Protein AF-A0A517U6S7-F1 (afdb_monomer_lite)

pLDDT: mean 76.25, std 18.67, range [36.22, 93.25]

Organism: NCBI:txid2528024

Structure (mmCIF, N/CA/C/O backbone):
data_AF-A0A517U6S7-F1
#
_entry.id   AF-A0A517U6S7-F1
#
loop_
_atom_site.group_PDB
_atom_site.id
_atom_site.type_symbol
_atom_site.label_atom_id
_atom_site.label_alt_id
_atom_site.label_comp_id
_atom_site.label_asym_id
_atom_site.label_entity_id
_atom_site.label_seq_id
_atom_site.pdbx_PDB_ins_code
_atom_site.Cartn_x
_atom_site.Cartn_y
_atom_site.Cartn_z
_atom_site.occupancy
_atom_site.B_iso_or_equiv
_atom_site.auth_seq_id
_atom_site.auth_comp_id
_atom_site.auth_asym_id
_atom_site.auth_atom_id
_atom_site.pdbx_PDB_model_num
ATOM 1 N N . MET A 1 1 ? -25.227 -1.853 17.914 1.00 43.53 1 MET A N 1
ATOM 2 C CA . MET A 1 1 ? -24.739 -0.882 18.922 1.00 43.53 1 MET A CA 1
ATOM 3 C C . MET A 1 1 ? -23.913 0.174 18.191 1.00 43.53 1 MET A C 1
ATOM 5 O O . MET A 1 1 ? -23.028 -0.204 17.436 1.00 43.53 1 MET A O 1
ATOM 9 N N . THR A 1 2 ? -24.252 1.458 18.320 1.00 36.22 2 THR A N 1
ATOM 10 C CA . THR A 1 2 ? -23.708 2.556 17.492 1.00 36.22 2 THR A CA 1
ATOM 11 C C . THR A 1 2 ? -22.605 3.295 18.246 1.00 36.22 2 THR A C 1
ATOM 13 O O . THR A 1 2 ? -22.836 3.708 19.380 1.00 36.22 2 THR A O 1
ATOM 16 N N . ILE A 1 3 ? -21.422 3.465 17.646 1.00 47.25 3 ILE A N 1
ATOM 17 C CA . ILE A 1 3 ? -20.273 4.115 18.299 1.00 47.25 3 ILE A CA 1
ATOM 18 C C . ILE A 1 3 ? -19.782 5.286 17.424 1.00 47.25 3 ILE A C 1
ATOM 20 O O . ILE A 1 3 ? -19.238 5.048 16.344 1.00 47.25 3 ILE A O 1
ATOM 24 N N . PRO A 1 4 ? -19.981 6.548 17.843 1.00 40.59 4 PRO A N 1
ATOM 25 C CA . PRO A 1 4 ? -19.589 7.716 17.057 1.00 40.59 4 PRO A CA 1
ATOM 26 C C . PRO A 1 4 ? -18.110 8.091 17.263 1.00 40.59 4 PRO A C 1
ATOM 28 O O . PRO A 1 4 ? -17.793 8.825 18.183 1.00 40.59 4 PRO A O 1
ATOM 31 N N . LEU A 1 5 ? -17.207 7.666 16.372 1.00 44.50 5 LEU A N 1
ATOM 32 C CA . LEU A 1 5 ? -15.762 7.943 16.468 1.00 44.50 5 LEU A CA 1
ATOM 33 C C . LEU A 1 5 ? -15.424 9.454 16.408 1.00 44.50 5 LEU A C 1
ATOM 35 O O . LEU A 1 5 ? -15.630 10.092 15.371 1.00 44.50 5 LEU A O 1
ATOM 39 N N . ARG A 1 6 ? -14.828 10.026 17.466 1.00 43.41 6 ARG A N 1
ATOM 40 C CA . ARG A 1 6 ? -14.169 11.351 17.441 1.00 43.41 6 ARG A CA 1
ATOM 41 C C . ARG A 1 6 ? -12.642 11.202 17.442 1.00 43.41 6 ARG A C 1
ATOM 43 O O . ARG A 1 6 ? -12.056 10.702 18.396 1.00 43.41 6 ARG A O 1
ATOM 50 N N . LEU A 1 7 ? -11.981 11.676 16.383 1.00 46.31 7 LEU A N 1
ATOM 51 C CA . LEU A 1 7 ? -10.516 11.685 16.271 1.00 46.31 7 LEU A CA 1
ATOM 52 C C . LEU A 1 7 ? -9.913 12.749 17.218 1.00 46.31 7 LEU A C 1
ATOM 54 O O . LEU A 1 7 ? -10.11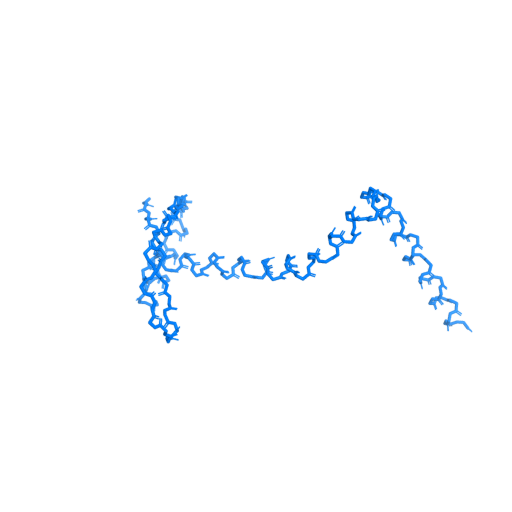9 13.944 17.008 1.00 46.31 7 LEU A O 1
ATOM 58 N N . ILE A 1 8 ? -9.164 12.326 18.244 1.00 45.84 8 ILE A N 1
ATOM 59 C CA . ILE A 1 8 ? -8.378 13.201 19.134 1.00 45.84 8 ILE A CA 1
ATOM 60 C C . ILE A 1 8 ? -6.917 13.161 18.662 1.00 45.84 8 ILE A C 1
ATOM 62 O O . ILE A 1 8 ? -6.299 12.098 18.643 1.00 45.84 8 ILE A O 1
ATOM 66 N N . LYS A 1 9 ? -6.377 14.311 18.239 1.00 49.16 9 LYS A N 1
ATOM 67 C CA . LYS A 1 9 ? -4.979 14.462 17.797 1.00 49.16 9 LYS A CA 1
ATOM 68 C C . LYS A 1 9 ? -4.035 14.199 18.985 1.00 49.16 9 LYS A C 1
ATOM 70 O O . LYS A 1 9 ? -4.207 14.795 20.043 1.00 49.16 9 LYS A O 1
ATOM 75 N N . LEU A 1 10 ? -3.053 13.309 18.810 1.00 43.12 10 LEU A N 1
ATOM 76 C CA . LEU A 1 10 ? -1.933 13.114 19.737 1.00 43.12 10 LEU A CA 1
ATOM 77 C C . LEU A 1 10 ? -0.914 14.235 19.504 1.00 43.12 10 LEU A C 1
ATOM 79 O O . LEU A 1 10 ? -0.160 14.201 18.532 1.00 43.12 10 LEU A O 1
ATOM 83 N N . ASP A 1 11 ? -0.914 15.232 20.385 1.00 41.47 11 ASP A N 1
ATOM 84 C CA . ASP A 1 11 ? 0.032 16.346 20.351 1.00 41.47 11 ASP A CA 1
ATOM 85 C C . ASP A 1 11 ? 1.460 15.854 20.644 1.00 41.47 11 ASP A C 1
ATOM 87 O O . ASP A 1 11 ? 1.805 15.512 21.775 1.00 41.47 11 ASP A O 1
ATOM 91 N N . HIS A 1 12 ? 2.317 15.842 19.622 1.00 41.69 12 HIS A N 1
ATOM 92 C CA . HIS A 1 12 ? 3.759 16.027 19.803 1.00 41.69 12 HIS A CA 1
ATOM 93 C C . HIS A 1 12 ? 4.037 17.510 19.569 1.00 41.69 12 HIS A C 1
ATOM 95 O O . HIS A 1 12 ? 3.753 18.041 18.499 1.00 41.69 12 HIS A O 1
ATOM 101 N N . GLY A 1 13 ? 4.463 18.185 20.635 1.00 43.69 13 GLY A N 1
ATOM 102 C CA . GLY A 1 13 ? 4.293 19.622 20.794 1.00 43.69 13 GLY A CA 1
ATOM 103 C C . GLY A 1 13 ? 5.150 20.539 19.920 1.00 43.69 13 GLY A C 1
ATOM 104 O O . GLY A 1 13 ? 5.969 20.118 19.109 1.00 43.69 13 GLY A O 1
ATOM 105 N N . PHE A 1 14 ? 4.983 21.824 20.259 1.00 40.50 14 PHE A N 1
ATOM 106 C CA . PHE A 1 14 ? 5.791 23.001 19.920 1.00 40.50 14 PHE A CA 1
ATOM 107 C C . PHE A 1 14 ? 5.269 23.879 18.767 1.00 40.50 14 PHE A C 1
ATOM 109 O O . PHE A 1 14 ? 5.511 23.620 17.595 1.00 40.50 14 PHE A O 1
ATOM 116 N N . GLY A 1 15 ? 4.625 25.002 19.121 1.00 36.78 15 GLY A N 1
ATOM 117 C CA . GLY A 1 15 ? 4.441 26.136 18.205 1.00 36.78 15 GLY A CA 1
ATOM 118 C C . GLY A 1 15 ? 3.125 26.888 18.376 1.00 36.78 15 GLY A C 1
ATOM 119 O O . GLY A 1 15 ? 2.088 26.469 17.881 1.00 36.78 15 GLY A O 1
ATOM 120 N N . ARG A 1 16 ? 3.181 28.041 19.052 1.00 45.75 16 ARG A N 1
ATOM 121 C CA . ARG A 1 16 ? 2.099 29.032 19.133 1.00 45.75 16 ARG A CA 1
ATOM 122 C C . ARG A 1 16 ? 1.598 29.402 17.732 1.00 45.75 16 ARG A C 1
ATOM 124 O O . ARG A 1 16 ? 2.355 29.936 16.931 1.00 45.75 16 ARG A O 1
ATOM 131 N N . GLY A 1 17 ? 0.312 29.185 17.489 1.00 36.28 17 GLY A N 1
ATOM 132 C CA . GLY A 1 17 ? -0.369 29.594 16.269 1.00 36.28 17 GLY A CA 1
ATOM 133 C C . GLY A 1 17 ? -1.838 29.229 16.367 1.00 36.28 17 GLY A C 1
ATOM 134 O O . GLY A 1 17 ? -2.242 28.145 15.967 1.00 36.28 17 GLY A O 1
ATOM 135 N N . VAL A 1 18 ? -2.624 30.129 16.955 1.00 44.84 18 VAL A N 1
ATOM 136 C CA . VAL A 1 18 ? -4.085 30.055 17.022 1.00 44.84 18 VAL A CA 1
ATOM 137 C C . VAL A 1 18 ? -4.608 30.167 15.592 1.00 44.84 18 VAL A C 1
ATOM 139 O O . VAL A 1 18 ? -4.903 31.263 15.130 1.00 44.84 18 VAL A O 1
ATOM 142 N N . ASN A 1 19 ? -4.650 29.059 14.850 1.00 40.12 19 ASN A N 1
ATOM 143 C CA . ASN A 1 19 ? -5.283 29.043 13.543 1.00 40.12 19 ASN A CA 1
ATOM 144 C C . ASN A 1 19 ? -6.646 28.380 13.668 1.00 40.12 19 ASN A C 1
ATOM 146 O O . ASN A 1 19 ? -6.792 27.166 13.796 1.00 40.12 19 ASN A O 1
ATOM 150 N N . LEU A 1 20 ? -7.635 29.267 13.675 1.00 49.41 20 LEU A N 1
ATOM 151 C CA . LEU A 1 20 ? -9.071 29.074 13.733 1.00 49.41 20 LEU A CA 1
ATOM 152 C C . LEU A 1 20 ? -9.589 28.394 12.448 1.00 49.41 20 LEU A C 1
ATOM 154 O O . LEU A 1 20 ? -10.565 28.831 11.848 1.00 49.41 20 LEU A O 1
ATOM 158 N N . MET A 1 21 ? -8.927 27.334 11.987 1.00 37.19 21 MET A N 1
ATOM 159 C CA . MET A 1 21 ? -9.430 26.481 10.924 1.00 37.19 21 MET A CA 1
ATOM 160 C C . MET A 1 21 ? -10.180 25.339 11.582 1.00 37.19 21 MET A C 1
ATOM 162 O O . MET A 1 21 ? -9.626 24.330 12.002 1.00 37.19 21 MET A O 1
ATOM 166 N N . LYS A 1 22 ? -11.484 25.566 11.691 1.00 44.41 22 LYS A N 1
ATOM 167 C CA . LYS A 1 22 ? -12.537 24.576 11.873 1.00 44.41 22 LYS A CA 1
ATOM 168 C C . LYS A 1 22 ? -12.410 23.533 10.750 1.00 44.41 22 LYS A C 1
ATOM 170 O O . LYS A 1 22 ? -13.161 23.579 9.779 1.00 44.41 22 LYS A O 1
ATOM 175 N N . GLU A 1 23 ? -11.417 22.644 10.851 1.00 50.38 23 GLU A N 1
ATOM 176 C CA . GLU A 1 23 ? -11.358 21.385 10.111 1.00 50.38 23 GLU A CA 1
ATOM 177 C C . GLU A 1 23 ? -12.731 20.750 10.316 1.00 50.38 23 GLU A C 1
ATOM 179 O O . GLU A 1 23 ? -13.137 20.463 11.444 1.00 50.38 23 GLU A O 1
ATOM 184 N N . ARG A 1 24 ? -13.522 20.661 9.243 1.00 51.03 24 ARG A N 1
ATOM 185 C CA . ARG A 1 24 ? -14.831 20.013 9.281 1.00 51.03 24 ARG A CA 1
ATOM 186 C C . ARG A 1 24 ? -14.589 18.592 9.777 1.00 51.03 24 ARG A C 1
ATOM 188 O O . ARG A 1 24 ? -14.068 17.778 9.022 1.00 51.03 24 ARG A O 1
ATOM 195 N N . ALA A 1 25 ? -14.909 18.320 11.040 1.00 56.09 25 ALA A N 1
ATOM 196 C CA . ALA A 1 25 ? -14.813 16.988 11.610 1.00 56.09 25 ALA A CA 1
ATOM 197 C C . ALA A 1 25 ? -15.716 16.067 10.781 1.00 56.09 25 ALA A C 1
ATOM 199 O O . ALA A 1 25 ? -16.940 16.113 10.900 1.00 56.09 25 ALA A O 1
ATOM 200 N N . MET A 1 26 ? -15.116 15.305 9.868 1.00 62.12 26 MET A N 1
ATOM 201 C CA . MET A 1 26 ? -15.836 14.328 9.067 1.00 62.12 26 MET A CA 1
ATOM 202 C C . MET A 1 26 ? -16.145 13.140 9.974 1.00 62.12 26 MET A C 1
ATOM 204 O O . MET A 1 26 ? -15.252 12.385 10.348 1.00 62.12 26 MET A O 1
ATOM 208 N N . SER A 1 27 ? -17.407 13.013 10.381 1.00 65.88 27 SER A N 1
ATOM 209 C CA . SER A 1 27 ? -17.892 11.850 11.119 1.00 65.88 27 SER A CA 1
ATOM 210 C C . SER A 1 27 ? -18.174 10.716 10.138 1.00 65.88 27 SER A C 1
ATOM 212 O O . SER A 1 27 ? -19.001 10.877 9.240 1.00 65.88 27 SER A O 1
ATOM 214 N N . ILE A 1 28 ? -17.516 9.573 10.319 1.00 71.25 28 ILE A N 1
ATOM 215 C CA . ILE A 1 28 ? -17.774 8.358 9.540 1.00 71.25 28 ILE A CA 1
ATOM 216 C C . ILE A 1 28 ? -18.608 7.418 10.407 1.00 71.25 28 ILE A C 1
ATOM 218 O O . ILE A 1 28 ? -18.227 7.103 11.534 1.00 71.25 28 ILE A O 1
ATOM 222 N N . HIS A 1 29 ? -19.755 6.987 9.885 1.00 76.81 29 HIS A N 1
ATOM 223 C CA . HIS A 1 29 ? -20.573 5.966 10.527 1.00 76.81 29 HIS A CA 1
ATOM 224 C C . HIS A 1 29 ? -20.107 4.589 10.054 1.00 76.81 29 HIS A C 1
ATOM 226 O O . HIS A 1 29 ? -20.120 4.314 8.855 1.00 76.81 29 HIS A O 1
ATOM 232 N N . VAL A 1 30 ? -19.690 3.734 10.987 1.00 76.31 30 VAL A N 1
ATOM 233 C CA . VAL A 1 30 ? -19.231 2.373 10.692 1.00 76.31 30 VAL A CA 1
ATOM 234 C C . VAL A 1 30 ? -20.133 1.392 11.422 1.00 76.31 30 VAL A C 1
ATOM 236 O O . VAL A 1 30 ? -20.206 1.396 12.650 1.00 76.31 30 VAL A O 1
ATOM 239 N N . GLU A 1 31 ? -20.824 0.546 10.665 1.00 81.94 31 GLU A N 1
ATOM 240 C CA . GLU A 1 31 ? -21.580 -0.566 11.231 1.00 81.94 31 GLU A CA 1
ATOM 241 C C . GLU A 1 31 ? -20.629 -1.729 11.499 1.00 81.94 31 GLU A C 1
ATOM 243 O O . GLU A 1 31 ? -20.057 -2.320 10.584 1.00 81.94 31 GLU A O 1
ATOM 248 N N . ILE A 1 32 ? -20.423 -2.027 12.780 1.00 79.69 32 ILE A N 1
ATOM 249 C CA . ILE A 1 32 ? -19.543 -3.105 13.223 1.00 79.69 32 ILE A CA 1
ATOM 250 C C . ILE A 1 32 ? -20.421 -4.304 13.599 1.00 79.69 32 ILE A C 1
ATOM 252 O O . ILE A 1 32 ? -21.263 -4.167 14.492 1.00 79.69 32 ILE A O 1
ATOM 256 N N . PRO A 1 33 ? -20.231 -5.481 12.971 1.00 88.19 33 PRO A N 1
ATOM 257 C CA . PRO A 1 33 ? -20.923 -6.700 13.369 1.00 88.19 33 PRO A CA 1
ATOM 258 C C . PRO A 1 33 ? -20.690 -7.020 14.848 1.00 88.19 33 PRO A C 1
ATOM 260 O O . PRO A 1 33 ? -19.581 -6.867 15.360 1.00 88.19 33 PRO A O 1
ATOM 263 N N . GLU A 1 34 ? -21.716 -7.527 15.524 1.00 82.19 34 GLU A N 1
ATOM 264 C CA . GLU A 1 34 ? -21.714 -7.842 16.960 1.00 82.19 34 GLU A CA 1
ATOM 265 C C . GLU A 1 34 ? -20.485 -8.640 17.457 1.00 82.19 34 GLU A C 1
ATOM 267 O O . GLU A 1 34 ? -19.839 -8.192 18.408 1.00 82.19 34 GLU A O 1
ATOM 272 N N . PRO A 1 35 ? -20.025 -9.717 16.780 1.00 85.12 35 PRO A N 1
ATOM 273 C CA . PRO A 1 35 ? -18.821 -10.440 17.209 1.00 85.12 35 PRO A CA 1
ATOM 274 C C . PRO A 1 35 ? -17.525 -9.619 17.106 1.00 85.12 35 PRO A C 1
ATOM 276 O O . PRO A 1 35 ? -16.537 -9.928 17.775 1.00 85.12 35 PRO A O 1
ATOM 279 N N . LEU A 1 36 ? -17.485 -8.587 16.258 1.00 86.12 36 LEU A N 1
ATOM 280 C CA . LEU A 1 36 ? -16.351 -7.668 16.158 1.00 86.12 36 LEU A CA 1
ATOM 281 C C . LEU A 1 36 ? -16.462 -6.546 17.202 1.00 86.12 36 LEU A C 1
ATOM 283 O O . LEU A 1 36 ? -15.445 -6.148 17.769 1.00 86.12 36 LEU A O 1
ATOM 287 N N . ALA A 1 37 ? -17.680 -6.102 17.526 1.00 87.06 37 ALA A N 1
ATOM 288 C CA . ALA A 1 37 ? -17.929 -5.116 18.576 1.00 87.06 37 ALA A CA 1
ATOM 289 C C . ALA A 1 37 ? -17.453 -5.613 19.953 1.00 87.06 37 ALA A C 1
ATOM 291 O O . ALA A 1 37 ? -16.798 -4.867 20.681 1.00 87.06 37 ALA A O 1
ATOM 292 N N . GLU A 1 38 ? -17.675 -6.891 20.276 1.00 89.31 38 GLU A N 1
ATOM 293 C CA . GLU A 1 38 ? -17.151 -7.497 21.508 1.00 89.31 38 GLU A CA 1
ATOM 294 C C . GLU A 1 38 ? -15.619 -7.480 21.569 1.00 89.31 38 GLU A C 1
ATOM 296 O O . GLU A 1 38 ? -15.030 -7.189 22.612 1.00 89.31 38 GLU A O 1
ATOM 301 N N . LYS A 1 39 ? -14.953 -7.768 20.444 1.00 87.75 39 LYS A N 1
ATOM 302 C CA . LYS A 1 39 ? -13.485 -7.748 20.359 1.00 87.75 39 LYS A CA 1
ATOM 303 C C . LYS A 1 39 ? -12.939 -6.339 20.561 1.00 87.75 39 LYS A C 1
ATOM 305 O O . LYS A 1 39 ? -11.968 -6.171 21.295 1.00 87.75 39 LYS A O 1
ATOM 310 N N . VAL A 1 40 ? -13.583 -5.339 19.960 1.00 88.81 40 VAL A N 1
ATOM 311 C CA . VAL A 1 40 ? -13.227 -3.926 20.144 1.00 88.81 40 VAL A CA 1
ATOM 312 C C . VAL A 1 40 ? -13.427 -3.506 21.600 1.00 88.81 40 VAL A C 1
ATOM 314 O O . VAL A 1 40 ? -12.534 -2.887 22.170 1.00 88.81 40 VAL A O 1
ATOM 317 N N . ALA A 1 41 ? -14.542 -3.885 22.231 1.00 88.75 41 ALA A N 1
ATOM 318 C CA . ALA A 1 41 ? -14.813 -3.562 23.632 1.00 88.75 41 ALA A CA 1
ATOM 319 C C . ALA A 1 41 ? -13.776 -4.183 24.585 1.00 88.75 41 ALA A C 1
ATOM 321 O O . ALA A 1 41 ? -13.256 -3.497 25.466 1.00 88.75 41 ALA A O 1
ATOM 322 N N . ARG A 1 42 ? -13.406 -5.454 24.373 1.00 90.44 42 ARG A N 1
ATOM 323 C CA . ARG A 1 42 ? -12.347 -6.118 25.153 1.00 90.44 42 ARG A CA 1
ATOM 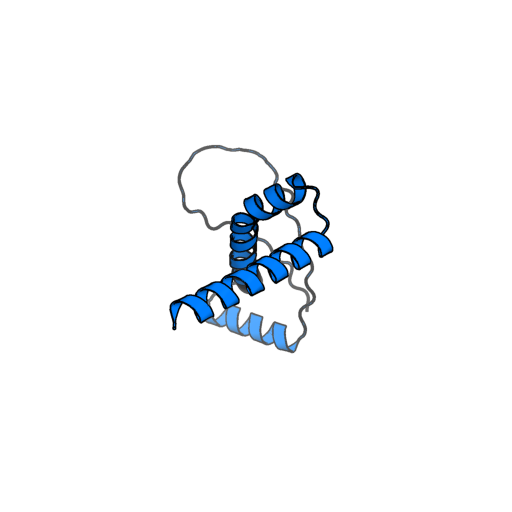324 C C . ARG A 1 42 ? -10.985 -5.460 24.944 1.00 90.44 42 ARG A C 1
ATOM 326 O O . ARG A 1 42 ? -10.264 -5.238 25.913 1.00 90.44 42 ARG A O 1
ATOM 333 N N . ALA A 1 43 ? -10.642 -5.120 23.702 1.00 86.81 43 ALA A N 1
ATOM 334 C CA . ALA A 1 43 ? -9.395 -4.428 23.389 1.00 86.81 43 ALA A CA 1
ATOM 335 C C . ALA A 1 43 ? -9.340 -3.046 24.062 1.00 86.81 43 ALA A C 1
ATOM 337 O O . ALA A 1 43 ? -8.363 -2.743 24.745 1.00 86.81 43 ALA A O 1
ATOM 338 N N . ALA A 1 44 ? -10.418 -2.268 23.967 1.00 91.38 44 ALA A N 1
ATOM 339 C CA . ALA A 1 44 ? -10.571 -0.973 24.626 1.00 91.38 44 ALA A CA 1
ATOM 340 C C . ALA A 1 44 ? -10.377 -1.075 26.144 1.00 91.38 44 ALA A C 1
ATOM 342 O O . ALA A 1 44 ? -9.567 -0.344 26.715 1.00 91.38 44 ALA A O 1
ATOM 343 N N . GLN A 1 45 ? -11.028 -2.053 26.779 1.00 91.00 45 GLN A N 1
ATOM 344 C CA . GLN A 1 45 ? -10.895 -2.297 28.213 1.00 91.00 45 GLN A CA 1
ATOM 345 C C . GLN A 1 45 ? -9.468 -2.704 28.605 1.00 91.00 45 GLN A C 1
ATOM 347 O O . GLN A 1 45 ? -8.924 -2.169 29.567 1.00 91.00 45 GLN A O 1
ATOM 352 N N . SER A 1 46 ? -8.840 -3.610 27.847 1.00 92.75 46 SER A N 1
ATOM 353 C CA . SER A 1 46 ? -7.477 -4.087 28.126 1.00 92.75 46 SER A CA 1
ATOM 354 C C . SER A 1 46 ? -6.405 -3.002 27.974 1.00 92.75 46 SER A C 1
ATOM 356 O O . SER A 1 46 ? -5.387 -3.043 28.657 1.00 92.75 46 SER A O 1
ATOM 358 N N . GLN A 1 47 ? -6.638 -2.023 27.097 1.00 88.44 47 GLN A N 1
ATOM 359 C CA . GLN A 1 47 ? -5.696 -0.945 26.791 1.00 88.44 47 GLN A CA 1
ATOM 360 C C . GLN A 1 47 ? -6.006 0.356 27.544 1.00 88.44 47 GLN A C 1
ATOM 362 O O . GLN A 1 47 ? -5.261 1.324 27.406 1.00 88.44 47 GLN A O 1
ATOM 367 N N . GLY A 1 48 ? -7.105 0.409 28.308 1.00 92.06 48 GLY A N 1
ATOM 368 C CA . GLY A 1 48 ? -7.567 1.633 28.970 1.00 92.06 48 GLY A CA 1
ATOM 369 C C . GLY A 1 48 ? -7.954 2.750 27.992 1.00 92.06 48 GLY A C 1
ATOM 370 O O . GLY A 1 48 ? -7.862 3.926 28.334 1.00 92.06 48 GLY A O 1
ATOM 371 N N . LYS A 1 49 ? -8.351 2.395 26.764 1.00 91.69 49 LYS A N 1
ATOM 372 C CA . LYS A 1 49 ? -8.716 3.334 25.692 1.00 91.69 49 LYS A CA 1
ATOM 373 C C . LYS A 1 49 ? -10.219 3.298 25.435 1.00 91.69 49 LYS A C 1
ATOM 375 O O . LYS A 1 49 ? -10.901 2.346 25.807 1.00 91.69 49 LYS A O 1
ATOM 380 N N . SER A 1 50 ? -10.748 4.315 24.758 1.00 89.31 50 SER A N 1
ATOM 381 C CA . SER A 1 50 ? -12.112 4.238 24.232 1.00 89.31 50 SER A CA 1
ATOM 382 C C . SER A 1 50 ? -12.171 3.242 23.068 1.00 89.31 50 SER A C 1
ATOM 384 O O . SER A 1 50 ? -11.198 3.066 22.329 1.00 89.31 50 SER A O 1
ATOM 386 N N . ALA A 1 51 ? -13.335 2.615 22.872 1.00 85.25 51 ALA A N 1
ATOM 387 C CA . ALA A 1 51 ? -13.597 1.789 21.690 1.00 85.25 51 ALA A CA 1
ATOM 388 C C . ALA A 1 51 ? -13.327 2.566 20.392 1.00 85.25 51 ALA A C 1
ATOM 390 O O . ALA A 1 51 ? -12.863 1.995 19.408 1.00 85.25 51 ALA A O 1
ATOM 391 N N . GLU A 1 52 ? -13.557 3.880 20.423 1.00 84.81 52 GLU A N 1
ATOM 392 C CA . GLU A 1 52 ? -13.334 4.745 19.279 1.00 84.81 52 GLU A CA 1
ATOM 393 C C . GLU A 1 52 ? -11.864 4.826 18.876 1.00 84.81 52 GLU A C 1
ATOM 395 O O . GLU A 1 52 ? -11.514 4.602 17.717 1.00 84.81 52 GLU A O 1
ATOM 400 N N . THR A 1 53 ? -10.993 5.089 19.848 1.00 85.25 53 THR A N 1
ATOM 401 C CA . THR A 1 53 ? -9.552 5.177 19.618 1.00 85.25 53 THR A CA 1
ATOM 402 C C . THR A 1 53 ? -8.996 3.855 19.098 1.00 85.25 53 THR A C 1
ATOM 404 O O . THR A 1 53 ? -8.186 3.861 18.177 1.00 85.25 53 THR A O 1
ATOM 407 N N . VAL A 1 54 ? -9.470 2.720 19.622 1.00 87.25 54 VAL A N 1
ATOM 408 C CA . VAL A 1 54 ? -9.027 1.388 19.173 1.00 87.25 54 VAL A CA 1
ATOM 409 C C . VAL A 1 54 ? -9.377 1.140 17.705 1.00 87.25 54 VAL A C 1
ATOM 411 O O . VAL A 1 54 ? -8.540 0.652 16.947 1.00 87.25 54 VAL A O 1
ATOM 414 N N . VAL A 1 55 ? -10.595 1.487 17.282 1.00 87.50 55 VAL A N 1
ATOM 415 C CA . VAL A 1 55 ? -11.013 1.332 15.879 1.00 87.50 55 VAL A CA 1
ATOM 416 C C . VAL A 1 55 ? -10.207 2.256 14.971 1.00 87.50 55 VAL A C 1
ATOM 418 O O . VAL A 1 55 ? -9.742 1.825 13.918 1.00 87.50 55 VAL A O 1
ATOM 421 N N . LEU A 1 56 ? -9.999 3.507 15.382 1.00 85.75 56 LEU A N 1
ATOM 422 C CA . LEU A 1 56 ? -9.228 4.478 14.609 1.00 85.75 56 LEU A CA 1
ATOM 423 C C . LEU A 1 56 ? -7.770 4.051 14.436 1.00 85.75 56 LEU A C 1
ATOM 425 O O . LEU A 1 56 ? -7.257 4.102 13.322 1.00 85.75 56 LEU A O 1
ATOM 429 N N . GLU A 1 57 ? -7.116 3.590 15.501 1.00 84.56 57 GLU A N 1
ATOM 430 C CA . GLU A 1 57 ? -5.747 3.071 15.435 1.00 84.56 57 GLU A CA 1
ATOM 431 C C . GLU A 1 57 ? -5.660 1.833 14.533 1.00 84.56 57 GLU A C 1
ATOM 433 O O . GLU A 1 57 ? -4.748 1.734 13.711 1.00 84.56 57 GLU A O 1
ATOM 438 N N . ALA A 1 58 ? -6.633 0.920 14.622 1.00 85.38 58 ALA A N 1
ATOM 439 C CA . ALA A 1 58 ? -6.683 -0.263 13.769 1.00 85.38 58 ALA A CA 1
ATOM 440 C C . ALA A 1 58 ? -6.819 0.113 12.284 1.00 85.38 58 ALA A C 1
ATOM 442 O O . ALA A 1 58 ? -6.059 -0.378 11.449 1.00 85.38 58 ALA A O 1
ATOM 443 N N . VAL A 1 59 ? -7.730 1.030 11.951 1.00 84.88 59 VAL A N 1
ATOM 444 C CA . VAL A 1 59 ? -7.907 1.527 10.579 1.00 84.88 59 VAL A CA 1
ATOM 445 C C . VAL A 1 59 ? -6.660 2.274 10.099 1.00 84.88 59 VAL A C 1
ATOM 447 O O . VAL A 1 59 ? -6.172 2.008 9.002 1.00 84.88 59 VAL A O 1
ATOM 450 N N . ALA A 1 60 ? -6.092 3.157 10.922 1.00 81.38 60 ALA A N 1
ATOM 451 C CA . ALA A 1 60 ? -4.874 3.890 10.588 1.00 81.38 60 ALA A CA 1
ATOM 4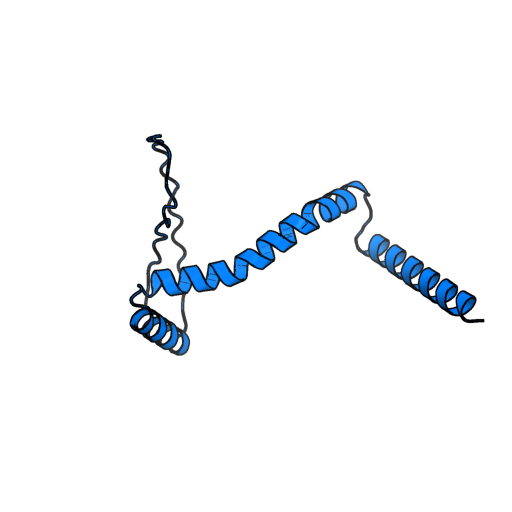52 C C . ALA A 1 60 ? -3.698 2.942 10.309 1.00 81.38 60 ALA A C 1
ATOM 454 O O . ALA A 1 60 ? -2.972 3.143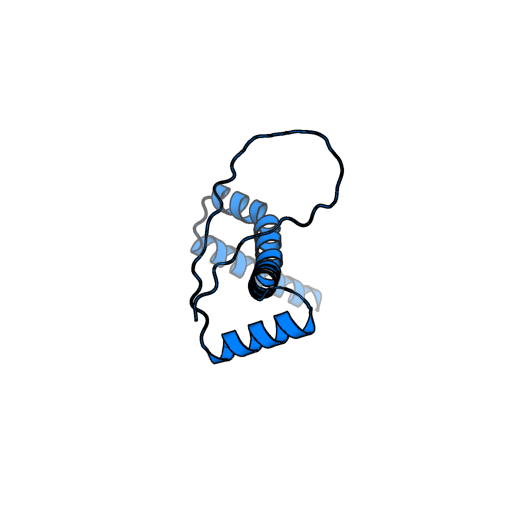 9.338 1.00 81.38 60 ALA A O 1
ATOM 455 N N . SER A 1 61 ? -3.556 1.869 11.093 1.00 80.75 61 SER A N 1
ATOM 456 C CA . SER A 1 61 ? -2.504 0.866 10.895 1.00 80.75 61 SER A CA 1
ATOM 457 C C . SER A 1 61 ? -2.627 0.109 9.567 1.00 80.75 61 SER A C 1
ATOM 459 O O . SER A 1 61 ? -1.616 -0.297 8.999 1.00 80.75 61 SER A O 1
ATOM 461 N N . GLN A 1 62 ? -3.845 -0.044 9.039 1.00 80.00 62 GLN A N 1
ATOM 462 C CA . GLN A 1 62 ? -4.076 -0.651 7.726 1.00 80.00 62 GLN A CA 1
ATOM 463 C C . GLN A 1 62 ? -3.894 0.342 6.575 1.00 80.00 62 GLN A C 1
ATOM 465 O O . GLN A 1 62 ? -3.425 -0.037 5.502 1.00 80.00 62 GLN A O 1
ATOM 470 N N . LEU A 1 63 ? -4.257 1.610 6.777 1.00 77.94 63 LEU A N 1
ATOM 471 C CA . LEU A 1 63 ? -4.183 2.635 5.735 1.00 77.94 63 LEU A CA 1
ATOM 472 C C . LEU A 1 63 ? -2.774 3.207 5.547 1.00 77.94 63 LEU A C 1
ATOM 474 O O . LEU A 1 63 ? -2.413 3.552 4.424 1.00 77.94 63 LEU A O 1
ATOM 478 N N . ASP A 1 64 ? -1.969 3.299 6.606 1.00 78.88 64 ASP A N 1
ATOM 479 C CA . ASP A 1 64 ? -0.627 3.893 6.552 1.00 78.88 64 ASP A CA 1
ATOM 480 C C . ASP A 1 64 ? 0.313 3.174 5.551 1.00 78.88 64 ASP A C 1
ATOM 482 O O . ASP A 1 64 ? 0.896 3.850 4.696 1.00 78.88 64 ASP A O 1
ATOM 486 N N . PRO A 1 65 ? 0.395 1.826 5.506 1.00 79.06 65 PRO A N 1
ATOM 487 C CA . PRO A 1 65 ? 1.171 1.125 4.480 1.00 79.06 65 PRO A CA 1
ATOM 488 C C . PRO A 1 65 ? 0.692 1.408 3.050 1.00 79.06 65 PRO A C 1
ATOM 490 O O . PRO A 1 65 ? 1.511 1.588 2.149 1.00 79.06 65 PRO A O 1
ATOM 493 N N . LEU A 1 66 ? -0.625 1.488 2.836 1.00 78.12 66 LEU A N 1
ATOM 494 C CA . LEU A 1 66 ? -1.209 1.764 1.521 1.00 78.12 66 LEU A CA 1
ATOM 495 C C . LEU A 1 66 ? -0.949 3.206 1.077 1.00 78.12 66 LEU A C 1
ATOM 497 O O . LEU A 1 66 ? -0.663 3.448 -0.094 1.00 78.12 66 LEU A O 1
ATOM 501 N N . GLY A 1 67 ? -1.007 4.162 2.006 1.00 79.06 67 GLY A N 1
ATOM 502 C CA . GLY A 1 67 ? -0.649 5.555 1.755 1.00 79.06 67 GLY A CA 1
ATOM 503 C C . GLY A 1 67 ? 0.815 5.695 1.340 1.00 79.06 67 GLY A C 1
ATOM 504 O O . GLY A 1 67 ? 1.110 6.320 0.321 1.00 79.06 67 GLY A O 1
ATOM 505 N N . ARG A 1 68 ? 1.726 5.040 2.069 1.00 82.81 68 ARG A N 1
ATOM 506 C CA . ARG A 1 68 ? 3.164 5.022 1.749 1.00 82.81 68 ARG A CA 1
ATOM 507 C C . ARG A 1 68 ? 3.449 4.360 0.408 1.00 82.81 68 ARG A C 1
ATOM 509 O O . ARG A 1 68 ? 4.203 4.912 -0.388 1.00 82.81 68 ARG A O 1
ATOM 516 N N . LEU A 1 69 ? 2.821 3.216 0.136 1.00 83.81 69 LEU A N 1
ATOM 517 C CA . LEU A 1 69 ? 2.947 2.528 -1.146 1.00 83.81 69 LEU A CA 1
ATOM 518 C C . LEU A 1 69 ? 2.453 3.411 -2.296 1.00 83.81 69 LEU A C 1
ATOM 520 O O . LEU A 1 69 ? 3.141 3.559 -3.301 1.00 83.81 69 LEU A O 1
ATOM 524 N N . ASN A 1 70 ? 1.290 4.044 -2.141 1.00 85.00 70 ASN A N 1
ATOM 525 C CA . ASN A 1 70 ? 0.756 4.951 -3.152 1.00 85.00 70 ASN A CA 1
ATOM 526 C C . ASN A 1 70 ? 1.673 6.154 -3.394 1.00 85.00 70 ASN A C 1
ATOM 528 O O . ASN A 1 70 ? 1.872 6.524 -4.548 1.00 85.00 70 ASN A O 1
ATOM 532 N N . ALA A 1 71 ? 2.256 6.735 -2.343 1.00 87.50 71 ALA A N 1
ATOM 533 C CA . ALA A 1 71 ? 3.226 7.818 -2.479 1.00 87.50 71 ALA A CA 1
ATOM 534 C C . ALA A 1 71 ? 4.498 7.355 -3.211 1.00 87.50 71 ALA A C 1
ATOM 536 O O . ALA A 1 71 ? 4.974 8.048 -4.107 1.00 87.50 71 ALA A O 1
ATOM 537 N N . ALA A 1 72 ? 5.006 6.162 -2.890 1.00 89.75 72 ALA A N 1
ATOM 538 C CA . ALA A 1 72 ? 6.167 5.577 -3.558 1.00 89.75 72 ALA A CA 1
ATOM 539 C C . ALA A 1 72 ? 5.907 5.274 -5.046 1.00 89.75 72 ALA A C 1
ATOM 541 O O . ALA A 1 72 ? 6.797 5.443 -5.874 1.00 89.75 72 ALA A O 1
ATOM 542 N N . LEU A 1 73 ? 4.684 4.862 -5.397 1.00 91.12 73 LEU A N 1
ATOM 543 C CA . LEU A 1 73 ? 4.281 4.563 -6.775 1.00 91.12 73 LEU A CA 1
ATOM 544 C C . LEU A 1 73 ? 3.830 5.797 -7.570 1.00 91.12 73 LEU A C 1
ATOM 546 O O . LEU A 1 73 ? 3.684 5.706 -8.789 1.00 91.12 73 LEU A O 1
ATOM 550 N N . ALA A 1 74 ? 3.603 6.943 -6.923 1.00 92.00 74 ALA A N 1
ATOM 551 C CA . ALA A 1 74 ? 3.108 8.146 -7.590 1.00 92.00 74 ALA A CA 1
ATOM 552 C C . ALA A 1 74 ? 3.986 8.592 -8.778 1.00 92.00 74 ALA A C 1
ATOM 554 O O . ALA A 1 74 ? 3.420 8.842 -9.842 1.00 92.00 74 ALA A O 1
ATOM 555 N N . PRO A 1 75 ? 5.333 8.614 -8.688 1.00 93.25 75 PRO A N 1
ATOM 556 C CA . PRO A 1 75 ? 6.179 8.977 -9.825 1.00 93.25 75 PRO A CA 1
ATOM 557 C C . PRO A 1 75 ? 6.021 8.022 -11.013 1.00 93.25 75 PRO A C 1
ATOM 559 O O . PRO A 1 75 ? 5.990 8.468 -12.156 1.00 93.25 75 PRO A O 1
ATOM 562 N N . ILE A 1 76 ? 5.872 6.720 -10.744 1.00 90.00 76 ILE A N 1
ATOM 563 C CA . ILE A 1 76 ? 5.683 5.694 -11.778 1.00 90.00 76 ILE A CA 1
ATOM 564 C C . ILE A 1 76 ? 4.338 5.897 -12.472 1.00 90.00 76 ILE A C 1
ATOM 566 O O . ILE A 1 76 ? 4.278 5.872 -13.695 1.00 90.00 76 ILE A O 1
ATOM 570 N N . ARG A 1 77 ? 3.267 6.159 -11.712 1.00 87.62 77 ARG A N 1
ATOM 571 C CA . ARG A 1 77 ? 1.944 6.453 -12.286 1.00 87.62 77 ARG A CA 1
ATOM 572 C C . ARG A 1 77 ? 1.972 7.706 -13.156 1.00 87.62 77 ARG A C 1
ATOM 574 O O . ARG A 1 77 ? 1.412 7.686 -14.245 1.00 87.62 77 ARG A O 1
ATOM 581 N N . THR A 1 78 ? 2.653 8.762 -12.714 1.00 89.88 78 THR A N 1
ATOM 582 C CA . THR A 1 78 ? 2.824 9.985 -13.509 1.00 89.88 78 THR A CA 1
ATOM 583 C C . THR A 1 78 ? 3.614 9.716 -14.788 1.00 89.88 78 THR A C 1
ATOM 585 O O . THR A 1 78 ? 3.209 10.164 -15.856 1.00 89.88 78 THR A O 1
ATOM 588 N N . ALA A 1 79 ? 4.712 8.960 -14.707 1.00 89.50 79 ALA A N 1
ATOM 589 C CA . ALA A 1 79 ? 5.505 8.586 -15.877 1.00 89.50 79 ALA A CA 1
ATOM 590 C C . ALA A 1 79 ? 4.703 7.714 -16.856 1.00 89.50 79 ALA A C 1
ATOM 592 O O . ALA A 1 79 ? 4.759 7.933 -18.062 1.00 89.50 79 ALA A O 1
ATOM 593 N N . PHE A 1 80 ? 3.909 6.776 -16.337 1.00 88.81 80 PHE A N 1
ATOM 594 C CA . PHE A 1 80 ? 3.024 5.939 -17.137 1.00 88.81 80 PHE A CA 1
ATOM 595 C C . PHE A 1 80 ? 1.955 6.774 -17.852 1.00 88.81 80 PHE A C 1
ATOM 597 O O . PHE A 1 80 ? 1.818 6.680 -19.066 1.00 88.81 80 PHE A O 1
ATOM 604 N N . GLN A 1 81 ? 1.276 7.679 -17.145 1.00 89.62 81 GLN A N 1
ATOM 605 C CA . GLN A 1 81 ? 0.312 8.597 -17.764 1.00 89.62 81 GLN A CA 1
ATOM 606 C C . GLN A 1 81 ? 0.962 9.492 -18.827 1.00 89.62 81 GLN A C 1
ATOM 608 O O . GLN A 1 81 ? 0.378 9.714 -19.885 1.00 89.62 81 GLN A O 1
ATOM 613 N N . ALA A 1 82 ? 2.179 9.978 -18.573 1.00 92.88 82 ALA A N 1
ATOM 614 C CA . ALA A 1 82 ? 2.928 10.790 -19.527 1.00 92.88 82 ALA A CA 1
ATOM 615 C C . ALA A 1 82 ? 3.401 9.995 -20.757 1.00 92.88 82 ALA A C 1
ATOM 617 O O . ALA A 1 82 ? 3.596 10.588 -21.815 1.00 92.88 82 ALA A O 1
ATOM 618 N N . SER A 1 83 ? 3.573 8.674 -20.636 1.00 89.62 83 SER A N 1
ATOM 619 C CA . SER A 1 83 ? 3.981 7.814 -21.753 1.00 89.62 83 SER A CA 1
ATOM 620 C C . SER A 1 83 ? 2.910 7.696 -22.839 1.00 89.62 83 SER A C 1
ATOM 622 O O . SER A 1 83 ? 3.235 7.359 -23.974 1.00 89.62 83 SER A O 1
ATOM 624 N N . GLY A 1 84 ? 1.644 7.973 -22.502 1.00 91.94 84 GLY A N 1
ATOM 625 C CA . GLY A 1 84 ? 0.513 7.827 -23.418 1.00 91.94 84 GLY A CA 1
ATOM 626 C C . GLY A 1 84 ? 0.199 6.379 -23.802 1.00 91.94 84 GLY A C 1
ATOM 627 O O . GLY A 1 84 ? -0.689 6.167 -24.622 1.00 91.94 84 GLY A O 1
ATOM 628 N N . LEU A 1 85 ? 0.901 5.404 -23.214 1.00 91.50 85 LEU A N 1
ATOM 629 C CA . LEU A 1 85 ? 0.644 3.986 -23.415 1.00 91.50 85 LEU A CA 1
ATOM 630 C C . LEU A 1 85 ? -0.669 3.591 -22.750 1.00 91.50 85 LEU A C 1
ATOM 632 O O . LEU A 1 85 ? -0.991 4.017 -21.636 1.00 91.50 85 LEU A O 1
ATOM 636 N N . THR A 1 86 ? -1.407 2.728 -23.428 1.00 92.38 86 THR A N 1
ATOM 637 C CA . THR A 1 86 ? -2.500 1.989 -22.808 1.00 92.38 86 THR A CA 1
ATOM 638 C C . THR A 1 86 ? -1.948 0.924 -21.859 1.00 92.38 86 THR A C 1
ATOM 640 O O . THR A 1 86 ? -0.774 0.551 -21.912 1.00 92.38 86 THR A O 1
ATOM 643 N N . GLU A 1 87 ? -2.793 0.439 -20.949 1.00 86.88 87 GLU A N 1
ATOM 644 C CA . GLU A 1 87 ? -2.401 -0.610 -20.002 1.00 86.88 87 GLU A CA 1
ATOM 645 C C . GLU A 1 87 ? -1.970 -1.891 -20.729 1.00 86.88 87 GLU A C 1
ATOM 647 O O . GLU A 1 87 ? -0.929 -2.457 -20.397 1.00 86.88 87 GLU A O 1
ATOM 652 N N . ASP A 1 88 ? -2.698 -2.273 -21.779 1.00 91.94 88 ASP A N 1
ATOM 653 C CA . ASP A 1 88 ? -2.396 -3.455 -22.589 1.00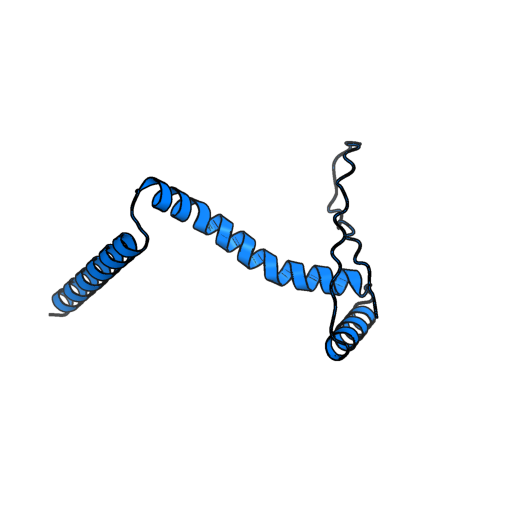 91.94 88 ASP A CA 1
ATOM 654 C C . ASP A 1 88 ? -1.029 -3.335 -23.288 1.00 91.94 88 ASP A C 1
ATOM 656 O O . ASP A 1 88 ? -0.211 -4.251 -23.210 1.00 91.94 88 ASP A O 1
ATOM 660 N N . GLU A 1 89 ? -0.718 -2.178 -23.882 1.00 89.69 89 GLU A N 1
ATOM 661 C CA . GLU A 1 89 ? 0.587 -1.927 -24.518 1.00 89.69 89 GLU A CA 1
ATOM 662 C C . GLU A 1 89 ? 1.744 -1.969 -23.507 1.00 89.69 89 GLU A C 1
ATOM 664 O O . GLU A 1 89 ? 2.826 -2.487 -23.799 1.00 89.69 89 GLU A O 1
ATOM 669 N N . ALA A 1 90 ?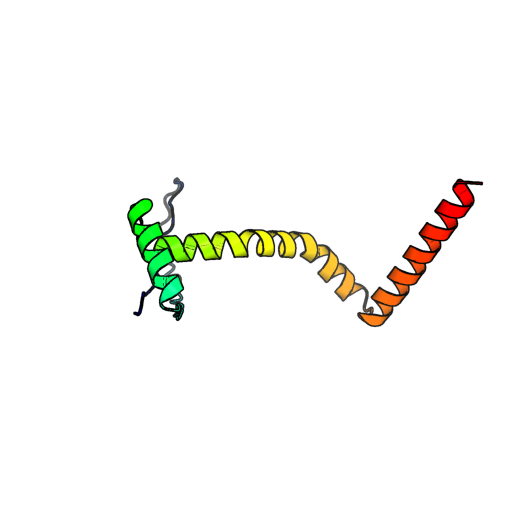 1.528 -1.454 -22.293 1.00 88.50 90 ALA A N 1
ATOM 670 C CA . ALA A 1 90 ? 2.516 -1.537 -21.219 1.00 88.50 90 ALA A CA 1
ATOM 671 C C . ALA A 1 90 ? 2.780 -2.988 -20.793 1.00 88.50 90 ALA A C 1
ATOM 673 O O . ALA A 1 90 ? 3.930 -3.360 -20.542 1.00 88.50 90 ALA A O 1
ATOM 674 N N . VAL A 1 91 ? 1.728 -3.809 -20.715 1.00 91.44 91 VAL A N 1
ATOM 675 C CA . VAL A 1 91 ? 1.839 -5.234 -20.385 1.00 91.44 91 VAL A CA 1
ATOM 676 C C . VAL A 1 91 ? 2.613 -5.976 -21.470 1.00 91.44 91 VAL A C 1
ATOM 678 O O . VAL A 1 91 ? 3.523 -6.739 -21.145 1.00 91.44 91 VAL A O 1
ATOM 681 N N . GLU A 1 92 ? 2.322 -5.727 -22.745 1.00 93.00 92 GLU A N 1
ATOM 682 C CA . GLU A 1 92 ? 3.045 -6.356 -23.854 1.00 93.00 92 GLU A CA 1
ATOM 683 C C . GLU A 1 92 ? 4.539 -6.008 -23.846 1.00 93.00 92 GLU A C 1
ATOM 685 O O . GLU A 1 92 ? 5.384 -6.898 -23.985 1.00 93.00 92 GLU A O 1
ATOM 690 N N . LEU A 1 93 ? 4.882 -4.738 -23.605 1.00 89.25 93 LEU A N 1
ATOM 691 C CA . LEU A 1 93 ? 6.273 -4.298 -23.462 1.00 89.25 93 LEU A CA 1
ATOM 692 C C . LEU A 1 93 ? 6.969 -4.988 -22.286 1.00 89.25 93 LEU A C 1
ATOM 694 O O . LEU A 1 93 ? 8.100 -5.460 -22.417 1.00 89.25 93 LEU A O 1
ATOM 698 N N . PHE A 1 94 ? 6.289 -5.093 -21.144 1.00 90.50 94 PHE A N 1
ATOM 699 C CA . PHE A 1 94 ? 6.838 -5.756 -19.967 1.00 90.50 94 PHE A CA 1
ATOM 700 C C . PHE A 1 94 ? 7.082 -7.252 -20.205 1.00 90.50 94 PHE A C 1
ATOM 702 O O . PHE A 1 94 ? 8.121 -7.795 -19.820 1.00 90.50 94 PHE A O 1
ATOM 709 N N . GLU A 1 95 ? 6.148 -7.930 -20.870 1.00 92.56 95 GLU A N 1
ATOM 710 C CA . GLU A 1 95 ? 6.283 -9.338 -21.234 1.00 92.56 95 GLU A CA 1
ATOM 711 C C . GLU A 1 95 ? 7.439 -9.556 -22.220 1.00 92.56 95 GLU A C 1
ATOM 713 O O . GLU A 1 95 ? 8.258 -10.462 -22.019 1.00 92.56 95 GLU A O 1
ATOM 718 N N . ALA A 1 96 ? 7.564 -8.701 -23.239 1.00 90.94 96 ALA A N 1
ATOM 719 C CA . ALA A 1 96 ? 8.661 -8.749 -24.201 1.00 90.94 96 ALA A CA 1
ATOM 720 C C . ALA A 1 96 ? 10.031 -8.601 -23.516 1.00 90.94 96 ALA A C 1
ATOM 722 O O . ALA A 1 96 ? 10.932 -9.416 -23.755 1.00 90.94 96 ALA A O 1
ATOM 723 N N . GLU A 1 97 ? 10.158 -7.634 -22.604 1.00 90.75 97 GLU A N 1
ATOM 724 C CA . GLU A 1 97 ? 11.385 -7.376 -21.847 1.00 90.75 97 GLU A CA 1
ATOM 725 C C . GLU A 1 97 ? 11.720 -8.536 -20.897 1.00 90.75 97 GLU A C 1
ATOM 727 O O . GLU A 1 97 ? 12.848 -9.033 -20.852 1.00 90.75 97 GLU A O 1
ATOM 732 N N . LYS A 1 98 ? 10.713 -9.078 -20.200 1.00 92.50 98 LYS A N 1
ATOM 733 C CA . LYS A 1 98 ? 10.866 -10.273 -19.356 1.00 92.50 98 LYS A CA 1
ATOM 734 C C . LYS A 1 98 ? 11.394 -11.464 -20.158 1.00 92.50 98 LYS A C 1
ATOM 736 O O . LYS A 1 98 ? 12.243 -12.220 -19.672 1.00 92.50 98 LYS A O 1
ATOM 741 N N . HIS A 1 99 ? 10.890 -11.668 -21.373 1.00 91.44 99 HIS A N 1
ATOM 742 C CA . HIS A 1 99 ? 11.372 -12.725 -22.255 1.00 91.44 99 HIS A CA 1
ATOM 743 C C . HIS A 1 99 ? 12.796 -12.465 -22.761 1.00 91.44 99 HIS A C 1
ATOM 745 O O . HIS A 1 99 ? 13.565 -13.423 -22.864 1.00 91.44 99 HIS A O 1
ATOM 751 N N . ALA A 1 100 ? 13.167 -11.211 -23.032 1.00 89.81 100 ALA A N 1
ATOM 752 C CA . ALA A 1 100 ? 14.534 -10.837 -23.394 1.00 89.81 100 ALA A CA 1
ATOM 753 C C . ALA A 1 100 ? 15.525 -11.165 -22.269 1.00 89.81 100 ALA A C 1
ATOM 755 O O . ALA A 1 100 ? 16.457 -11.938 -22.493 1.00 89.81 100 ALA A O 1
ATOM 756 N N . LEU A 1 101 ? 15.233 -10.737 -21.039 1.00 90.25 101 LEU A N 1
ATOM 757 C CA . LEU A 1 101 ? 16.067 -11.014 -19.865 1.00 90.25 101 LEU A CA 1
ATOM 758 C C . LEU A 1 101 ? 16.257 -12.516 -19.606 1.00 90.25 101 LEU A C 1
ATOM 760 O O . LEU A 1 101 ? 17.332 -12.964 -19.208 1.00 90.25 101 LEU A O 1
ATOM 764 N N . ARG A 1 102 ? 15.221 -13.332 -19.839 1.00 88.12 102 ARG A N 1
ATOM 765 C CA . ARG A 1 102 ? 15.330 -14.797 -19.722 1.00 88.12 102 ARG A CA 1
ATOM 766 C C . ARG A 1 102 ? 16.278 -15.394 -20.760 1.00 88.12 102 ARG A C 1
ATOM 768 O O . ARG A 1 102 ? 17.027 -16.307 -20.424 1.00 88.12 102 ARG A O 1
ATOM 775 N N . ARG A 1 103 ? 16.250 -14.896 -22.001 1.00 89.25 103 ARG A N 1
ATOM 776 C CA . ARG A 1 103 ? 17.161 -15.352 -23.063 1.00 89.25 103 ARG A CA 1
ATOM 777 C C . ARG A 1 103 ? 18.604 -14.959 -22.764 1.00 89.25 103 ARG A C 1
ATOM 779 O O . ARG A 1 103 ? 19.486 -15.789 -22.942 1.00 89.25 103 ARG A O 1
ATOM 786 N N . GLU A 1 104 ? 18.831 -13.746 -22.267 1.00 84.50 104 GLU A N 1
ATOM 787 C CA . GLU A 1 104 ? 20.162 -13.275 -21.867 1.00 84.50 104 GLU A CA 1
ATOM 788 C C . GLU A 1 104 ? 20.759 -14.129 -20.747 1.00 84.50 104 GLU A C 1
ATOM 790 O O . GLU A 1 104 ? 21.897 -14.577 -20.856 1.00 84.50 104 GLU A O 1
ATOM 795 N N . ARG A 1 105 ? 19.972 -14.444 -19.708 1.00 85.19 105 ARG A N 1
ATOM 796 C CA . ARG A 1 105 ? 20.416 -15.338 -18.625 1.00 85.19 105 ARG A CA 1
ATOM 797 C C . ARG A 1 105 ? 20.760 -16.737 -19.132 1.00 85.19 105 ARG A C 1
ATOM 799 O O . ARG A 1 105 ? 21.821 -17.254 -18.810 1.00 85.19 105 ARG A O 1
ATOM 806 N N . ALA A 1 106 ? 19.906 -17.316 -19.975 1.00 83.12 106 ALA A N 1
ATOM 807 C CA . ALA A 1 106 ? 20.151 -18.637 -20.554 1.00 83.12 106 ALA A CA 1
ATOM 808 C C . ALA A 1 106 ? 21.369 -18.670 -21.499 1.00 83.12 106 ALA A C 1
ATOM 810 O O . ALA A 1 106 ? 21.975 -19.723 -21.682 1.00 83.12 106 ALA A O 1
ATOM 811 N N . ALA A 1 107 ? 21.715 -17.539 -22.121 1.00 77.88 107 ALA A N 1
ATOM 812 C CA . ALA A 1 107 ? 22.912 -17.404 -22.945 1.00 77.88 107 ALA A CA 1
ATOM 813 C C . ALA A 1 107 ? 24.186 -17.206 -22.106 1.00 77.88 107 ALA A C 1
ATOM 815 O O . ALA A 1 107 ? 25.241 -17.662 -22.525 1.00 77.88 107 ALA A O 1
ATOM 816 N N . ALA A 1 108 ? 24.088 -16.565 -20.937 1.00 77.38 108 ALA A N 1
ATOM 817 C CA . ALA A 1 108 ? 25.212 -16.342 -20.024 1.00 77.38 108 ALA A CA 1
ATOM 818 C C . ALA A 1 108 ? 25.631 -17.595 -19.225 1.00 77.38 108 ALA A C 1
ATOM 820 O O . ALA A 1 108 ? 26.732 -17.636 -18.686 1.00 77.38 108 ALA A O 1
ATOM 821 N N . GLU A 1 109 ? 24.760 -18.602 -19.131 1.00 70.75 109 GLU A N 1
ATOM 822 C CA . GLU A 1 109 ? 25.014 -19.874 -18.432 1.00 70.75 109 GLU A CA 1
ATOM 823 C C . GLU A 1 109 ? 25.630 -20.972 -19.332 1.00 70.75 109 GLU A C 1
ATOM 825 O O . GLU A 1 109 ? 25.845 -22.092 -18.866 1.00 70.75 109 GLU A O 1
ATOM 830 N N . LYS A 1 110 ? 25.909 -20.675 -20.609 1.00 56.59 110 LYS A N 1
ATOM 831 C CA . LYS A 1 110 ? 26.598 -21.568 -21.559 1.00 56.59 110 LYS A CA 1
ATOM 832 C C . LYS A 1 110 ? 28.035 -21.129 -21.797 1.00 56.59 110 LYS A C 1
ATOM 834 O O . LYS A 1 110 ? 28.872 -22.038 -21.988 1.00 56.59 110 LYS A O 1
#

Secondary structure (DSSP, 8-state):
--------------------------PPP----HHHHHHHHHHHHHHT--HHHHHHHHHHHHHHHHHHHHHHHHHHHHHHHHHT--HHHHHHHHHHHHHHHHHHHHHHT-

InterPro domains:
  IPR010985 Ribbon-helix-helix [SSF47598] (28-76)

Radius of gyration: 24.14 Å; chains: 1; bounding box: 51×52×54 Å

Sequence (110 aa):
MTIPLRLIKLDHGFGRGVNLMKERAMSIHVEIPEPLAEKVARAAQSQGKSAETVVLEAVASQLDPLGRLNAALAPIRTAFQASGLTEDEAVELFEAEKHALRRERAAAEK

Foldseek 3Di:
DWDWADDDDDDPDDDDDPDPPPPPRDTDTDDDPPVVLVVLVVVCVVVVHDSNVSVVVVVCVVVVVVVVVCVVCVVVVVVVVVVVDDPVRVVVVVVVVVVVVVVVVVVVVD